Protein AF-A0A3D6DZU1-F1 (afdb_monomer_lite)

Radius of gyration: 11.51 Å; chains: 1; bounding box: 25×18×31 Å

Sequence (62 aa):
LTLEEWDERFAQWVRTPDPLALLNATIFFDFRPLYGRFNLAHRMRLSLLRQTQGNPLFLRML

Structure (mmCIF, N/CA/C/O backbone):
data_AF-A0A3D6DZU1-F1
#
_entry.id   AF-A0A3D6DZU1-F1
#
loop_
_atom_site.group_PDB
_atom_site.id
_atom_site.type_symbol
_atom_site.label_atom_id
_atom_site.label_alt_id
_atom_site.label_comp_id
_atom_site.label_asym_id
_atom_site.label_entity_id
_atom_site.label_seq_id
_atom_site.pdbx_PDB_ins_code
_atom_site.Cartn_x
_atom_site.Cartn_y
_atom_site.Cartn_z
_atom_site.occupancy
_atom_site.B_iso_or_equiv
_atom_site.auth_seq_id
_atom_site.auth_comp_id
_atom_site.auth_asym_id
_atom_site.auth_atom_id
_atom_site.pdbx_PDB_model_num
ATOM 1 N N . LEU A 1 1 ? 13.098 -3.052 -3.953 1.00 78.56 1 LEU A N 1
ATOM 2 C CA . LEU A 1 1 ? 12.160 -3.821 -3.123 1.00 78.56 1 LEU A CA 1
ATOM 3 C C . LEU A 1 1 ? 11.572 -4.943 -3.962 1.00 78.56 1 LEU A C 1
ATOM 5 O O . LEU A 1 1 ? 11.128 -4.676 -5.080 1.00 78.56 1 LEU A O 1
ATOM 9 N N . THR A 1 2 ? 11.639 -6.174 -3.474 1.00 91.00 2 THR A N 1
ATOM 10 C CA . THR A 1 2 ? 10.971 -7.338 -4.058 1.00 91.00 2 THR A CA 1
ATOM 11 C C . THR A 1 2 ? 9.463 -7.256 -3.802 1.00 91.00 2 THR A C 1
ATOM 13 O O . THR A 1 2 ? 8.980 -6.387 -3.077 1.00 91.00 2 THR A O 1
ATOM 16 N N . LEU A 1 3 ? 8.692 -8.153 -4.422 1.00 89.12 3 LEU A N 1
ATOM 17 C CA . LEU A 1 3 ? 7.253 -8.248 -4.161 1.00 89.12 3 LEU A CA 1
ATOM 18 C C . LEU A 1 3 ? 6.964 -8.631 -2.698 1.00 89.12 3 LEU A C 1
ATOM 20 O O . LEU A 1 3 ? 5.976 -8.179 -2.138 1.00 89.12 3 LEU A O 1
ATOM 24 N N . GLU A 1 4 ? 7.846 -9.424 -2.096 1.00 91.81 4 GLU A N 1
ATOM 25 C CA . GLU A 1 4 ? 7.739 -9.919 -0.722 1.00 91.81 4 GLU A CA 1
ATOM 26 C C . GLU A 1 4 ? 8.011 -8.806 0.298 1.00 91.81 4 GLU A C 1
ATOM 28 O O . GLU A 1 4 ? 7.198 -8.579 1.187 1.00 91.81 4 GLU A O 1
ATOM 33 N N . GLU A 1 5 ? 9.055 -7.996 0.084 1.00 93.56 5 GLU A N 1
ATOM 34 C CA . GLU A 1 5 ? 9.335 -6.830 0.939 1.00 93.56 5 GLU A CA 1
ATOM 35 C C . GLU A 1 5 ? 8.194 -5.795 0.903 1.00 93.56 5 GLU A C 1
ATOM 37 O O . GLU A 1 5 ? 7.925 -5.103 1.887 1.00 93.56 5 GLU A O 1
ATOM 42 N N . TRP A 1 6 ? 7.510 -5.666 -0.238 1.00 91.00 6 TRP A N 1
ATOM 43 C CA . TRP A 1 6 ? 6.316 -4.825 -0.342 1.00 91.00 6 TRP A CA 1
ATOM 44 C C . TRP A 1 6 ? 5.125 -5.397 0.422 1.00 91.00 6 TRP A C 1
ATOM 46 O O . TRP A 1 6 ? 4.393 -4.638 1.061 1.00 91.00 6 TRP A O 1
ATOM 56 N N . ASP A 1 7 ? 4.941 -6.713 0.364 1.00 90.38 7 ASP A N 1
ATOM 57 C CA . ASP A 1 7 ? 3.866 -7.410 1.064 1.00 90.38 7 ASP A CA 1
ATOM 58 C C . ASP A 1 7 ? 4.000 -7.255 2.584 1.00 90.38 7 ASP A C 1
ATOM 60 O O . ASP A 1 7 ? 3.030 -6.912 3.264 1.00 90.38 7 ASP A O 1
ATOM 64 N N . GLU A 1 8 ? 5.223 -7.402 3.101 1.00 93.06 8 GLU A N 1
ATOM 65 C CA . GLU A 1 8 ? 5.553 -7.213 4.516 1.00 93.06 8 GLU A CA 1
ATOM 66 C C . GLU A 1 8 ? 5.310 -5.777 4.990 1.00 93.06 8 GLU A C 1
ATOM 68 O O . GLU A 1 8 ? 4.703 -5.567 6.046 1.00 93.06 8 GLU A O 1
ATOM 73 N N . ARG A 1 9 ? 5.738 -4.780 4.202 1.00 92.44 9 ARG A N 1
ATOM 74 C CA . ARG A 1 9 ? 5.504 -3.359 4.512 1.00 92.44 9 ARG A CA 1
ATOM 75 C C . ARG A 1 9 ? 4.020 -3.042 4.605 1.00 92.44 9 ARG A C 1
ATOM 77 O O . ARG A 1 9 ? 3.590 -2.394 5.557 1.00 92.44 9 ARG A O 1
ATOM 84 N N . PHE A 1 10 ? 3.232 -3.522 3.648 1.00 91.56 10 PHE A N 1
ATOM 85 C CA . PHE A 1 10 ? 1.793 -3.299 3.681 1.00 91.56 10 PHE A CA 1
ATOM 86 C C . PHE A 1 10 ? 1.132 -4.017 4.862 1.00 91.56 10 PHE A C 1
ATOM 88 O O . PHE A 1 10 ? 0.313 -3.422 5.565 1.00 91.56 10 PHE A O 1
ATOM 95 N N . ALA A 1 11 ? 1.558 -5.246 5.158 1.00 91.12 11 ALA A N 1
ATOM 96 C CA . ALA A 1 11 ? 1.087 -5.982 6.326 1.00 91.12 11 ALA A CA 1
ATOM 97 C C . ALA A 1 11 ? 1.399 -5.251 7.636 1.00 91.12 11 ALA A C 1
ATOM 99 O O . ALA A 1 11 ? 0.638 -5.348 8.601 1.00 91.12 11 ALA A O 1
ATOM 100 N N . GLN A 1 12 ? 2.519 -4.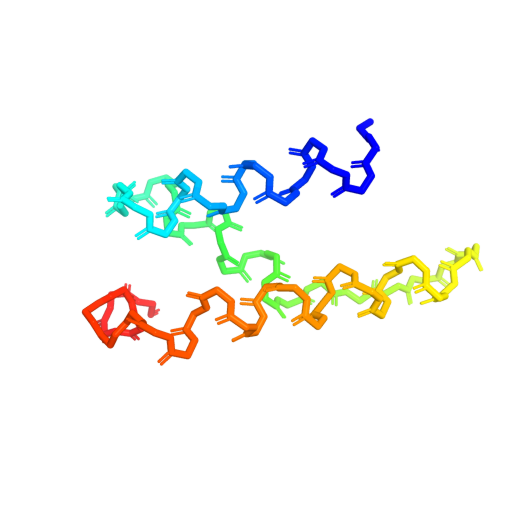531 7.706 1.00 92.88 12 GLN A N 1
ATOM 101 C CA . GLN A 1 12 ? 2.840 -3.685 8.851 1.00 92.88 12 GLN A CA 1
ATOM 102 C C . GLN A 1 12 ? 1.881 -2.492 8.955 1.00 92.88 12 GLN A C 1
ATOM 104 O O . GLN A 1 12 ? 1.347 -2.257 10.037 1.00 92.88 12 GLN A O 1
ATOM 109 N N . TRP A 1 13 ? 1.599 -1.789 7.854 1.00 93.25 13 TRP A N 1
ATOM 110 C CA . TRP A 1 13 ? 0.657 -0.661 7.863 1.00 93.25 13 TRP A CA 1
ATOM 111 C C . TRP A 1 13 ? -0.763 -1.074 8.255 1.00 93.25 13 TRP A C 1
ATOM 113 O O . TRP A 1 13 ? -1.418 -0.375 9.021 1.00 93.25 13 TRP A O 1
ATOM 123 N N . VAL A 1 14 ? -1.222 -2.237 7.788 1.00 90.00 14 VAL A N 1
ATOM 124 C CA . VAL A 1 14 ? -2.544 -2.780 8.138 1.00 90.00 14 VAL A CA 1
ATOM 125 C C . VAL A 1 14 ? -2.620 -3.195 9.613 1.00 90.00 14 VAL A C 1
ATOM 127 O O . VAL A 1 14 ? -3.658 -3.026 10.252 1.00 90.00 14 VAL A O 1
ATOM 130 N N . ARG A 1 15 ? -1.532 -3.740 10.177 1.00 90.50 15 ARG A N 1
ATOM 131 C CA . ARG A 1 15 ? -1.465 -4.148 11.594 1.00 90.50 15 ARG A CA 1
ATOM 132 C C . ARG A 1 15 ? -1.303 -2.971 12.553 1.00 90.50 15 ARG A C 1
ATOM 134 O O . ARG A 1 15 ? -1.753 -3.059 13.693 1.00 90.50 15 ARG A O 1
ATOM 141 N N . THR A 1 16 ? -0.655 -1.894 12.120 1.00 91.69 16 THR A N 1
ATOM 142 C CA . THR A 1 16 ? -0.389 -0.707 12.941 1.00 91.69 16 THR A CA 1
ATOM 143 C C . THR A 1 16 ? -0.704 0.557 12.134 1.00 91.69 16 THR A C 1
ATOM 145 O O . THR A 1 16 ? 0.208 1.191 11.604 1.00 91.69 16 THR A O 1
ATOM 148 N N . PRO A 1 17 ? -1.997 0.913 12.004 1.00 87.06 17 PRO A N 1
ATOM 149 C CA . PRO A 1 17 ? -2.439 2.033 11.178 1.00 87.06 17 PRO A CA 1
ATOM 150 C C . PRO A 1 17 ? -2.267 3.376 11.891 1.00 87.06 17 PRO A C 1
ATOM 152 O O . PRO A 1 17 ? -3.231 4.015 12.310 1.00 87.06 17 PRO A O 1
ATOM 155 N N . ASP A 1 18 ? -1.019 3.807 12.047 1.00 93.56 18 ASP A N 1
ATOM 156 C CA . ASP A 1 18 ? -0.722 5.195 12.395 1.00 93.56 18 ASP A CA 1
ATOM 157 C C . ASP A 1 18 ? -1.003 6.142 11.199 1.00 93.56 18 ASP A C 1
ATOM 159 O O . ASP A 1 18 ? -1.182 5.682 10.065 1.00 93.56 18 ASP A O 1
ATOM 163 N N . PRO A 1 19 ? -1.055 7.472 11.403 1.00 93.12 19 PRO A N 1
ATOM 164 C CA . PRO A 1 19 ? -1.375 8.413 10.327 1.00 93.12 19 PRO A CA 1
ATOM 165 C C . PRO A 1 19 ? -0.460 8.313 9.095 1.00 93.12 19 PRO A C 1
ATOM 167 O O . PRO A 1 19 ? -0.917 8.514 7.969 1.00 93.12 19 PRO A O 1
ATOM 170 N N . 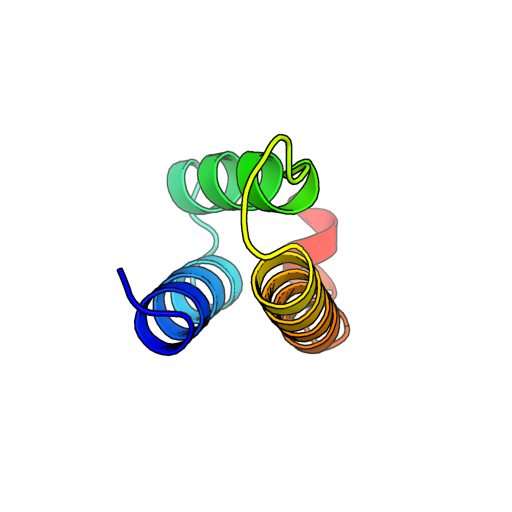LEU A 1 20 ? 0.822 7.987 9.282 1.00 93.81 20 LEU A N 1
ATOM 171 C CA . LEU A 1 20 ? 1.768 7.839 8.178 1.00 93.81 20 LEU A CA 1
ATOM 172 C C . LEU A 1 20 ? 1.556 6.505 7.450 1.00 93.81 20 LEU A C 1
ATOM 174 O O . LEU A 1 20 ? 1.637 6.453 6.223 1.00 93.81 20 LEU A O 1
ATOM 178 N N . ALA A 1 21 ? 1.257 5.435 8.185 1.00 93.56 21 ALA A N 1
ATOM 179 C CA . ALA A 1 21 ? 0.891 4.139 7.630 1.00 93.56 21 ALA A CA 1
ATOM 180 C C . ALA A 1 21 ? -0.383 4.223 6.777 1.00 93.56 21 ALA A C 1
ATOM 182 O O . ALA A 1 21 ? -0.403 3.676 5.674 1.00 93.56 21 ALA A O 1
ATOM 183 N N . LEU A 1 22 ? -1.402 4.95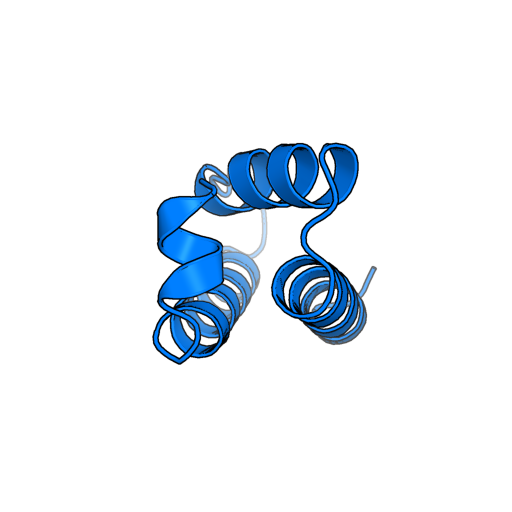7 7.238 1.00 92.38 22 LEU A N 1
ATOM 184 C CA . LEU A 1 22 ? -2.632 5.207 6.479 1.00 92.38 22 LEU A CA 1
ATOM 185 C C . LEU A 1 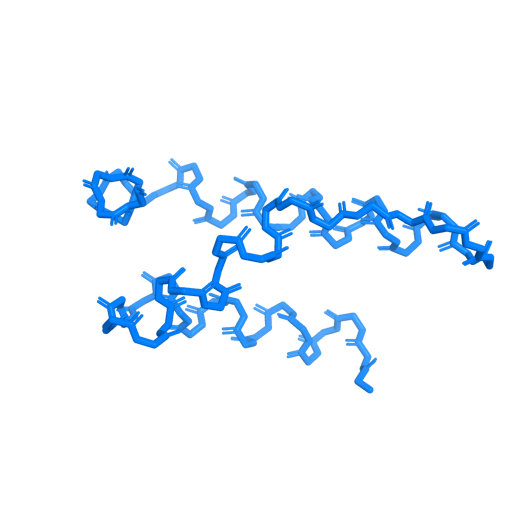22 ? -2.349 5.993 5.196 1.00 92.38 22 LEU A C 1
ATOM 187 O O . LEU A 1 22 ? -2.745 5.555 4.118 1.00 92.38 22 LEU A O 1
ATOM 191 N N . LEU A 1 23 ? -1.587 7.090 5.284 1.00 92.50 23 LEU A N 1
ATOM 192 C CA . LEU A 1 23 ? -1.183 7.871 4.110 1.00 92.50 23 LEU A CA 1
ATOM 193 C C . LEU A 1 23 ? -0.451 7.005 3.075 1.00 92.50 23 LEU A C 1
ATOM 195 O O . LEU A 1 23 ? -0.772 7.041 1.885 1.00 92.50 23 LEU A O 1
ATOM 199 N N . ASN A 1 24 ? 0.522 6.211 3.529 1.00 92.31 24 ASN A N 1
ATOM 200 C CA . ASN A 1 24 ? 1.259 5.305 2.657 1.00 92.31 24 ASN A CA 1
ATOM 201 C C . ASN A 1 24 ? 0.321 4.270 2.029 1.00 92.31 24 ASN A C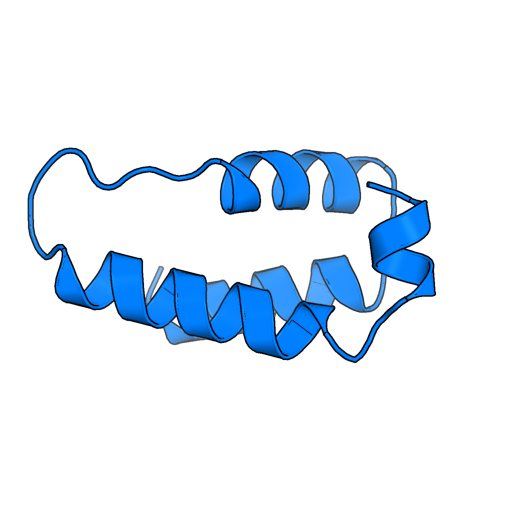 1
ATOM 203 O O . ASN A 1 24 ? 0.350 4.084 0.813 1.00 92.31 24 ASN A O 1
ATOM 207 N N . ALA A 1 25 ? -0.541 3.632 2.823 1.00 91.56 25 ALA A N 1
ATOM 208 C CA . ALA A 1 25 ? -1.489 2.647 2.324 1.00 91.56 25 ALA A CA 1
ATOM 209 C 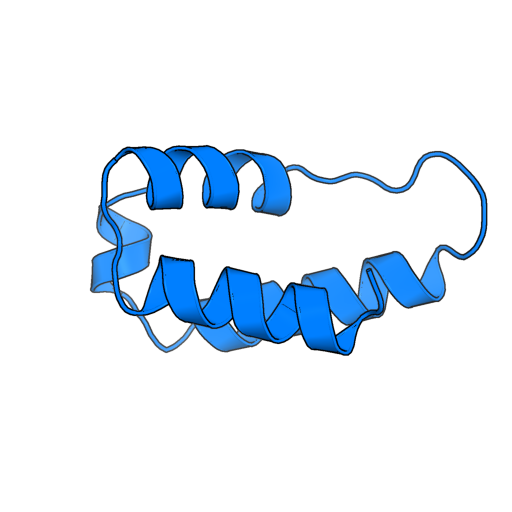C . ALA A 1 25 ? -2.404 3.224 1.234 1.00 91.56 25 ALA A C 1
ATOM 211 O O . ALA A 1 25 ? -2.568 2.576 0.199 1.00 91.56 25 ALA A O 1
ATOM 212 N N . THR A 1 26 ? -2.926 4.442 1.405 1.00 90.06 26 THR A N 1
ATOM 213 C CA . THR A 1 26 ? -3.775 5.113 0.404 1.00 90.06 26 THR A CA 1
ATOM 214 C C . THR A 1 26 ? -3.061 5.283 -0.938 1.00 90.06 26 THR A C 1
ATOM 216 O O . THR A 1 26 ? -3.621 4.938 -1.977 1.00 90.06 26 THR A O 1
ATOM 219 N N . ILE A 1 27 ? -1.786 5.692 -0.936 1.00 88.12 27 ILE A N 1
ATOM 220 C CA . ILE A 1 27 ? -0.976 5.779 -2.168 1.00 88.12 27 ILE A CA 1
ATOM 221 C C . ILE A 1 27 ? -0.879 4.409 -2.861 1.00 88.12 27 ILE A C 1
ATOM 223 O O . ILE A 1 27 ? -0.962 4.317 -4.088 1.00 88.12 27 ILE A O 1
ATOM 227 N N . PHE A 1 28 ? -0.724 3.332 -2.087 1.00 86.25 28 PHE A N 1
ATOM 228 C CA . PHE A 1 28 ? -0.629 1.971 -2.624 1.00 86.25 28 PHE A CA 1
ATOM 229 C C . PHE A 1 28 ? -1.959 1.402 -3.114 1.00 86.25 28 PHE A C 1
ATOM 231 O O . PHE A 1 28 ? -1.959 0.593 -4.045 1.00 86.25 28 PHE A O 1
ATOM 238 N N . PHE A 1 29 ? -3.089 1.828 -2.553 1.00 86.44 29 PHE A N 1
ATOM 239 C CA . PHE A 1 29 ? -4.399 1.481 -3.102 1.00 86.44 29 PHE A CA 1
ATOM 240 C C . PHE A 1 29 ? -4.637 2.110 -4.475 1.00 86.44 29 PHE A C 1
ATOM 242 O O . PHE A 1 29 ? -5.214 1.459 -5.351 1.00 86.44 29 PHE A O 1
ATOM 249 N N . ASP A 1 30 ? -4.131 3.324 -4.684 1.00 89.00 30 ASP A N 1
ATOM 250 C CA . ASP A 1 30 ? -4.258 4.056 -5.946 1.00 89.00 30 ASP A CA 1
ATOM 251 C C . ASP A 1 30 ? -3.150 3.763 -6.966 1.00 89.00 30 ASP A C 1
ATOM 253 O O . ASP A 1 30 ? -3.148 4.323 -8.067 1.00 89.00 30 ASP A O 1
ATOM 257 N N . PHE A 1 31 ? -2.219 2.860 -6.652 1.00 87.31 31 PHE A N 1
ATOM 258 C CA . PHE A 1 31 ? -1.106 2.538 -7.537 1.00 87.31 31 PHE A CA 1
ATOM 259 C C . PHE A 1 31 ? -1.578 1.973 -8.891 1.00 87.31 31 PHE A C 1
ATOM 261 O O . PHE A 1 31 ? -2.396 1.051 -8.985 1.00 87.31 31 PHE A O 1
ATOM 268 N N . ARG A 1 32 ? -0.997 2.510 -9.973 1.00 90.00 32 ARG A N 1
ATOM 269 C CA . ARG A 1 32 ? -1.264 2.104 -11.358 1.00 90.00 32 ARG A CA 1
ATOM 270 C C . ARG A 1 32 ? 0.051 1.775 -12.069 1.00 90.00 32 ARG A C 1
ATOM 272 O O . ARG A 1 32 ? 0.945 2.622 -12.088 1.00 90.00 32 ARG A O 1
ATOM 279 N N . PRO A 1 33 ? 0.199 0.581 -12.671 1.00 91.81 33 PRO A N 1
ATOM 280 C CA . PRO A 1 33 ? 1.375 0.284 -13.478 1.00 91.81 33 PRO A CA 1
ATOM 281 C C . PRO A 1 33 ? 1.384 1.156 -14.740 1.00 91.81 33 PRO A C 1
ATOM 283 O O . PRO A 1 33 ? 0.410 1.168 -15.488 1.00 91.81 33 PRO A O 1
ATOM 286 N N . LEU A 1 34 ? 2.491 1.867 -14.976 1.00 93.94 34 LEU A N 1
ATOM 287 C CA . LEU A 1 34 ? 2.678 2.718 -16.159 1.00 93.94 34 LEU A CA 1
ATOM 288 C C . LEU A 1 34 ? 3.514 2.030 -17.249 1.00 93.94 34 LEU A C 1
ATOM 290 O O . LEU A 1 34 ? 3.238 2.172 -18.435 1.00 93.94 34 LEU A O 1
ATOM 294 N N . TYR A 1 35 ? 4.536 1.273 -16.849 1.00 94.44 35 TYR A N 1
ATOM 295 C CA . TYR A 1 35 ? 5.458 0.595 -17.757 1.00 94.44 35 TYR A CA 1
ATOM 296 C C . TYR A 1 35 ? 6.072 -0.646 -17.090 1.00 94.44 35 TYR A C 1
ATOM 298 O O . TYR A 1 35 ? 6.136 -0.739 -15.862 1.00 94.44 35 TYR A O 1
ATOM 306 N N . GLY A 1 36 ? 6.554 -1.597 -17.895 1.00 91.81 36 GLY A N 1
ATOM 307 C CA . GLY A 1 36 ? 7.274 -2.781 -17.424 1.00 91.81 36 GLY A CA 1
ATOM 308 C C . GLY A 1 36 ? 6.384 -4.008 -17.214 1.00 91.81 36 GLY A C 1
ATOM 309 O O . GLY A 1 36 ? 5.575 -4.364 -18.065 1.00 91.81 36 GLY A O 1
ATOM 310 N N . ARG A 1 37 ? 6.581 -4.720 -16.099 1.00 91.50 37 ARG A N 1
ATOM 311 C CA . ARG A 1 37 ? 5.953 -6.027 -15.835 1.00 91.50 37 ARG A CA 1
ATOM 312 C C . ARG A 1 37 ? 4.630 -5.887 -15.074 1.00 91.50 37 ARG A C 1
ATOM 314 O O . ARG A 1 37 ? 4.587 -5.971 -13.848 1.00 91.50 37 ARG A O 1
ATOM 321 N N . PHE A 1 38 ? 3.533 -5.734 -15.814 1.00 94.44 38 PHE A N 1
ATOM 322 C CA . PHE A 1 38 ? 2.176 -5.554 -15.267 1.00 94.44 38 PHE A CA 1
ATOM 323 C C . PHE A 1 38 ? 1.693 -6.730 -14.399 1.00 94.44 38 PHE A C 1
ATOM 325 O O . PHE A 1 38 ? 0.868 -6.553 -13.506 1.00 94.44 38 PHE A O 1
ATOM 332 N N . ASN A 1 39 ? 2.223 -7.938 -14.604 1.00 93.94 39 ASN A N 1
ATOM 333 C CA . ASN A 1 39 ? 1.883 -9.099 -13.780 1.00 93.94 39 ASN A CA 1
ATOM 334 C C . ASN A 1 39 ? 2.350 -8.957 -12.319 1.00 93.94 39 ASN A C 1
ATOM 336 O O . ASN A 1 39 ? 1.661 -9.437 -11.421 1.00 93.94 39 ASN A O 1
ATOM 340 N N . LEU A 1 40 ? 3.484 -8.294 -12.067 1.00 91.25 40 LEU A N 1
ATOM 341 C CA . LEU A 1 40 ? 3.964 -8.020 -10.709 1.00 91.25 40 LEU A CA 1
ATOM 342 C C . LEU A 1 40 ? 3.036 -7.028 -10.005 1.00 91.25 40 LEU A C 1
ATOM 344 O O . LEU A 1 40 ? 2.617 -7.275 -8.879 1.00 91.25 40 LEU A O 1
ATOM 348 N N . ALA A 1 41 ? 2.640 -5.970 -10.716 1.00 91.25 41 ALA A N 1
ATOM 349 C CA . ALA A 1 41 ? 1.660 -4.995 -10.248 1.00 91.25 41 ALA A CA 1
ATOM 350 C C . ALA A 1 41 ? 0.329 -5.652 -9.863 1.00 91.25 41 ALA A C 1
ATOM 352 O O . ALA A 1 41 ? -0.222 -5.391 -8.795 1.00 91.25 41 ALA A O 1
ATOM 353 N N . HIS A 1 42 ? -0.165 -6.553 -10.714 1.00 92.31 42 HIS A N 1
ATOM 354 C CA . HIS A 1 42 ? -1.389 -7.296 -10.444 1.00 92.31 42 HIS A CA 1
ATOM 355 C C . HIS A 1 42 ? -1.241 -8.200 -9.209 1.00 92.31 42 HIS A C 1
ATOM 357 O O . HIS A 1 42 ? -2.091 -8.165 -8.322 1.00 92.31 42 HIS A O 1
ATOM 363 N N . ARG A 1 43 ? -0.148 -8.968 -9.098 1.00 92.94 43 ARG A N 1
ATOM 364 C CA . ARG A 1 43 ? 0.104 -9.817 -7.919 1.00 92.94 43 ARG A CA 1
ATOM 365 C C . ARG A 1 43 ? 0.144 -9.007 -6.628 1.00 92.94 43 ARG A C 1
ATOM 367 O O . ARG A 1 43 ? -0.482 -9.407 -5.653 1.00 92.94 43 ARG A O 1
ATOM 374 N N . MET A 1 44 ? 0.818 -7.862 -6.657 1.00 90.81 44 MET A N 1
ATOM 375 C CA . MET A 1 44 ? 0.883 -6.951 -5.523 1.00 90.81 44 MET A CA 1
ATOM 376 C C . MET A 1 44 ? -0.521 -6.464 -5.144 1.00 90.81 44 MET A C 1
ATOM 378 O O . MET A 1 44 ? -0.938 -6.668 -4.010 1.00 90.81 44 MET A O 1
ATOM 382 N N . ARG A 1 45 ? -1.315 -5.965 -6.103 1.00 90.81 45 ARG A N 1
ATOM 383 C CA . ARG A 1 45 ? -2.705 -5.534 -5.860 1.00 90.81 45 ARG A CA 1
ATOM 384 C C . ARG A 1 45 ? -3.588 -6.639 -5.272 1.00 90.81 45 ARG A C 1
ATOM 386 O O . ARG A 1 45 ? -4.363 -6.374 -4.359 1.00 90.81 45 ARG A O 1
ATOM 393 N N . LEU A 1 46 ? -3.474 -7.871 -5.769 1.00 92.00 46 LEU A N 1
ATOM 394 C CA . LEU A 1 46 ? -4.216 -9.010 -5.215 1.00 92.00 46 LEU A CA 1
ATOM 395 C C . LEU A 1 46 ? -3.826 -9.303 -3.767 1.00 92.00 46 LEU A C 1
ATOM 397 O O . LEU A 1 46 ? -4.690 -9.704 -2.991 1.00 92.00 46 LEU A O 1
ATOM 401 N N . SER A 1 47 ? -2.552 -9.134 -3.416 1.00 90.50 47 SER A N 1
ATOM 402 C CA . SER A 1 47 ? -2.096 -9.319 -2.041 1.00 90.50 47 SER A CA 1
ATOM 403 C C . SER A 1 47 ? -2.641 -8.226 -1.122 1.00 90.50 47 SER A C 1
ATOM 405 O O . SER A 1 47 ? -3.267 -8.543 -0.112 1.00 90.50 47 SER A O 1
ATOM 407 N N . LEU A 1 48 ? -2.540 -6.955 -1.539 1.00 89.38 48 LEU A N 1
ATOM 408 C CA . LEU A 1 48 ? -3.096 -5.808 -0.808 1.00 89.38 48 LEU A CA 1
ATOM 409 C C . LEU A 1 48 ? -4.582 -6.016 -0.474 1.00 89.38 48 LEU A C 1
ATOM 411 O O . LEU A 1 48 ? -4.991 -5.876 0.676 1.00 89.38 48 LEU A O 1
ATOM 415 N N . LEU A 1 49 ? -5.383 -6.409 -1.471 1.00 89.75 49 LEU A N 1
ATOM 416 C CA . LEU A 1 49 ? -6.819 -6.653 -1.298 1.00 89.75 49 LEU A CA 1
ATOM 417 C C . LEU A 1 49 ? -7.113 -7.819 -0.343 1.00 89.75 49 LEU A C 1
ATOM 419 O O . LEU A 1 49 ? -8.048 -7.739 0.451 1.00 89.75 49 LEU A O 1
ATOM 423 N N . ARG A 1 50 ? -6.326 -8.900 -0.395 1.00 90.25 50 ARG A N 1
ATOM 424 C CA . ARG A 1 50 ? -6.499 -10.038 0.523 1.00 90.25 50 ARG A CA 1
ATOM 425 C C . ARG A 1 50 ? -6.209 -9.655 1.967 1.00 90.25 50 ARG A C 1
ATOM 427 O O . ARG A 1 50 ? -6.949 -10.056 2.859 1.00 90.25 50 ARG A O 1
ATOM 434 N N . GLN A 1 51 ? -5.155 -8.877 2.194 1.00 86.31 51 GLN A N 1
ATOM 435 C CA . GLN A 1 51 ? -4.784 -8.442 3.538 1.00 86.31 51 GLN A CA 1
ATOM 436 C C . GLN A 1 51 ? -5.834 -7.507 4.160 1.00 86.31 51 GLN A C 1
ATOM 438 O O . GLN A 1 51 ? -6.044 -7.531 5.372 1.00 86.31 51 GLN A O 1
ATOM 443 N N . THR A 1 52 ? -6.524 -6.707 3.345 1.00 87.12 52 THR A N 1
ATOM 444 C CA . THR A 1 52 ? -7.471 -5.694 3.838 1.00 87.12 52 THR A CA 1
ATOM 445 C C . THR A 1 52 ? -8.886 -6.217 4.017 1.00 87.12 52 THR A C 1
ATOM 447 O O . THR A 1 52 ? -9.588 -5.748 4.911 1.00 87.12 52 THR A O 1
ATOM 450 N N . GLN A 1 53 ? -9.292 -7.240 3.256 1.00 87.06 53 GLN A N 1
ATOM 451 C CA . GLN A 1 53 ? -10.579 -7.920 3.448 1.00 87.06 53 GLN A CA 1
ATOM 452 C C . GLN A 1 53 ? -10.773 -8.446 4.880 1.00 87.06 53 GLN A C 1
ATOM 454 O O . GLN A 1 53 ? -11.895 -8.455 5.379 1.00 87.06 53 GLN A O 1
ATOM 459 N N . GLY A 1 54 ? -9.695 -8.852 5.556 1.00 84.56 54 GLY A N 1
ATOM 460 C CA . GLY A 1 54 ? -9.739 -9.335 6.939 1.00 84.56 54 GLY A CA 1
ATOM 461 C C . GLY A 1 54 ? -9.704 -8.243 8.012 1.00 84.56 54 GLY A C 1
ATOM 462 O O . GLY A 1 54 ? -9.683 -8.580 9.194 1.00 84.56 54 GLY A O 1
ATOM 463 N N . ASN A 1 55 ? -9.658 -6.957 7.644 1.00 86.50 55 ASN A N 1
ATOM 464 C CA . ASN A 1 55 ? -9.354 -5.878 8.585 1.00 86.50 55 ASN A CA 1
ATOM 465 C C . ASN A 1 55 ? -10.342 -4.692 8.475 1.00 86.50 55 ASN A C 1
ATOM 467 O O . ASN A 1 55 ? -10.005 -3.623 7.964 1.00 86.50 55 ASN A O 1
ATOM 471 N N . PRO A 1 56 ? -11.591 -4.854 8.955 1.00 87.69 56 PRO A N 1
ATOM 472 C CA . PRO A 1 56 ? -12.641 -3.842 8.801 1.00 87.69 56 PRO A CA 1
ATOM 473 C C . PRO A 1 56 ? -12.366 -2.542 9.570 1.00 87.69 56 PRO A C 1
ATOM 475 O O . PRO A 1 56 ? -12.834 -1.483 9.159 1.00 87.69 56 PRO A O 1
ATOM 478 N N . LEU A 1 57 ? -11.605 -2.595 10.671 1.00 88.50 57 LEU A N 1
ATOM 479 C CA . LEU A 1 57 ? -11.196 -1.393 11.405 1.00 88.50 57 LEU A CA 1
ATOM 480 C C . LEU A 1 57 ? -10.219 -0.552 10.588 1.00 88.50 57 LEU A C 1
ATOM 482 O O . LEU A 1 57 ? -10.413 0.653 10.485 1.00 88.50 57 LEU A O 1
ATOM 486 N N . PHE A 1 58 ? -9.230 -1.194 9.963 1.00 89.69 58 PHE A N 1
ATOM 487 C CA . PHE A 1 58 ? -8.310 -0.533 9.043 1.00 89.69 58 PHE A CA 1
ATOM 488 C C . PHE A 1 58 ? -9.064 0.162 7.903 1.00 89.69 58 PHE A C 1
ATOM 490 O O . PHE A 1 58 ? -8.847 1.341 7.650 1.00 89.69 58 PHE A O 1
ATOM 497 N N . LEU A 1 59 ? -10.022 -0.530 7.277 1.00 88.56 59 LEU A N 1
ATOM 498 C CA . LEU A 1 59 ? -10.840 0.043 6.201 1.00 88.56 59 LEU A CA 1
ATOM 499 C C . LEU A 1 59 ? -11.694 1.240 6.643 1.00 88.56 59 LEU A C 1
ATOM 501 O O . LEU A 1 59 ? -12.045 2.065 5.812 1.00 88.56 59 LEU A O 1
ATOM 505 N N . ARG A 1 60 ? -12.039 1.341 7.930 1.00 91.00 60 ARG A N 1
ATOM 506 C CA . ARG A 1 60 ? -12.781 2.483 8.486 1.00 91.00 60 ARG A CA 1
ATOM 507 C C . ARG A 1 60 ? -11.888 3.696 8.774 1.00 91.00 60 ARG A C 1
ATOM 509 O O . ARG A 1 60 ? -12.413 4.772 9.047 1.00 91.00 60 ARG A O 1
ATOM 516 N N . MET A 1 61 ? -10.569 3.503 8.779 1.00 88.75 61 MET A N 1
ATOM 517 C CA . MET A 1 61 ? -9.566 4.551 8.989 1.00 88.75 61 MET A CA 1
ATOM 518 C C . MET A 1 61 ? -8.996 5.109 7.675 1.00 88.75 61 MET A C 1
ATOM 520 O O . MET A 1 61 ? -8.341 6.148 7.718 1.00 88.75 61 MET A O 1
ATOM 524 N N . LEU A 1 62 ? -9.217 4.418 6.549 1.00 82.38 62 LEU A N 1
ATOM 525 C CA . LEU A 1 62 ? -8.936 4.908 5.193 1.00 82.38 62 LEU A CA 1
ATOM 526 C C . LEU A 1 62 ? -9.977 5.944 4.757 1.00 82.38 62 LEU A C 1
ATOM 528 O O . LEU A 1 62 ? -9.562 6.911 4.082 1.00 82.38 62 LEU A O 1
#

Secondary structure (DSSP, 8-state):
--HHHHHHHHHHHHHS--HHHHHHHHHHHT----SS-HHHHHHHHHHHHHHHHT-HHHHHH-

pLDDT: mean 90.33, std 2.97, range [78.56, 94.44]

Foldseek 3Di:
DALVVLLVLLLVCLVPVDPVSLVVLVCLQPDDDDDDDVVSNVVSNVSNVVSCVVRVVSVVVD